Protein AF-A0A544UTN3-F1 (afdb_monomer_lite)

Sequence (148 aa):
MKEYKVKEVADLLGKHEETIKRWIRSGKFPNAYRNSDKEGWRVFESDLLKLNKVIPVSEVEKIGTIKPEVDETELVKLAYQAVTLTFPIDEMLSILSVVGIKRTLEILLIMQQAPSKVKNPGGFIKKAIRENLSPIPTPIEDIGQTRV

InterPro domains:
  IPR009061 Putative DNA-binding domain superfamily [SSF46955] (3-46)
  IPR041657 Helix-turn-helix domain, group 17 [PF12728] (4-50)

Radius of gyration: 27.08 Å; chains: 1; bounding box: 50×56×74 Å

Organism: Lysinibacillus sphaericus (NCBI:txid1421)

pLDDT: mean 77.25, std 16.57, range [34.97, 94.06]

Structure (mmCIF, N/CA/C/O backbone):
data_AF-A0A544UTN3-F1
#
_entry.id   AF-A0A544UTN3-F1
#
loop_
_atom_site.group_PDB
_atom_site.id
_atom_site.type_symbol
_atom_site.label_atom_id
_atom_site.label_alt_id
_atom_site.label_comp_id
_atom_site.label_asym_id
_atom_site.label_entity_id
_atom_site.label_seq_id
_atom_site.pdbx_PDB_ins_code
_atom_site.Cartn_x
_atom_site.Cartn_y
_atom_site.Cartn_z
_atom_site.occupancy
_atom_site.B_iso_or_equiv
_atom_site.auth_seq_id
_atom_site.auth_comp_id
_atom_site.auth_asym_id
_atom_site.auth_atom_id
_atom_site.pdbx_PDB_model_num
ATOM 1 N N . MET A 1 1 ? -10.150 -4.162 36.937 1.00 65.56 1 MET A N 1
ATOM 2 C CA . MET A 1 1 ? -10.694 -3.622 35.671 1.00 65.56 1 MET A CA 1
ATOM 3 C C . MET A 1 1 ? -10.963 -2.149 35.887 1.00 65.56 1 MET A C 1
ATOM 5 O O . MET A 1 1 ? -11.546 -1.828 36.914 1.00 65.56 1 MET A O 1
ATOM 9 N N . LYS A 1 2 ? -10.490 -1.272 34.997 1.00 80.62 2 LYS A N 1
ATOM 10 C CA . LYS A 1 2 ? -10.804 0.160 35.062 1.00 80.62 2 LYS A CA 1
ATOM 11 C C . LYS A 1 2 ? -12.058 0.446 34.238 1.00 80.62 2 LYS A C 1
ATOM 13 O O . LYS A 1 2 ? -12.220 -0.077 33.133 1.00 80.62 2 LYS A O 1
ATOM 18 N N . GLU A 1 3 ? -12.939 1.250 34.809 1.00 87.00 3 GLU A N 1
ATOM 19 C CA . GLU A 1 3 ? -14.172 1.739 34.201 1.00 87.00 3 GLU A CA 1
ATOM 20 C C . GLU A 1 3 ? -14.072 3.257 34.041 1.00 87.00 3 GLU A C 1
ATOM 22 O O . GLU A 1 3 ? -13.523 3.940 34.904 1.00 87.00 3 GLU A O 1
ATOM 27 N N . TYR A 1 4 ? -14.600 3.771 32.936 1.00 85.12 4 TYR A N 1
ATOM 28 C CA . TYR A 1 4 ? -14.554 5.184 32.581 1.00 85.12 4 TYR A CA 1
ATOM 29 C C . TYR A 1 4 ? -15.961 5.728 32.388 1.00 85.12 4 TYR A C 1
ATOM 31 O O . TYR A 1 4 ? -16.858 5.037 31.886 1.00 85.12 4 TYR A O 1
ATOM 39 N N . LYS A 1 5 ? -16.156 6.996 32.753 1.00 89.25 5 LYS A N 1
ATOM 40 C CA . LYS A 1 5 ? -17.389 7.718 32.420 1.00 89.25 5 LYS A CA 1
ATOM 41 C C . LYS A 1 5 ? -17.375 8.152 30.959 1.00 89.25 5 LYS A C 1
ATOM 43 O O . LYS A 1 5 ? -16.319 8.367 30.377 1.00 89.25 5 LYS A O 1
ATOM 48 N N . VAL A 1 6 ? -18.558 8.385 30.388 1.00 84.81 6 VAL A N 1
ATOM 49 C CA . VAL A 1 6 ? -18.716 8.908 29.012 1.00 84.81 6 VAL A CA 1
ATOM 50 C C . VAL A 1 6 ? -17.836 10.127 28.737 1.00 84.81 6 VAL A C 1
ATOM 52 O O . VAL A 1 6 ? -17.256 10.207 27.661 1.00 84.81 6 VAL A O 1
ATOM 55 N N . LYS A 1 7 ? -17.729 11.044 29.706 1.00 85.69 7 LYS A N 1
ATOM 56 C CA . LYS A 1 7 ? -16.904 12.246 29.589 1.00 85.69 7 LYS A CA 1
ATOM 57 C C . LYS A 1 7 ? -15.423 11.900 29.421 1.00 85.69 7 LYS A C 1
ATOM 59 O O . LYS A 1 7 ? -14.813 12.299 28.446 1.00 85.69 7 LYS A O 1
ATOM 64 N N . GLU A 1 8 ? -14.893 11.046 30.290 1.00 85.00 8 GLU A N 1
ATOM 65 C CA . GLU A 1 8 ? -13.498 10.599 30.205 1.00 85.00 8 GLU A CA 1
ATOM 66 C C . GLU A 1 8 ? -13.228 9.820 28.916 1.00 85.00 8 GLU A C 1
ATOM 68 O O . GLU A 1 8 ? -12.185 9.981 28.298 1.00 85.00 8 GLU A O 1
ATOM 73 N N . VAL A 1 9 ? -14.188 9.011 28.463 1.00 83.38 9 VAL A N 1
ATOM 74 C CA . VAL A 1 9 ? -14.097 8.305 27.177 1.00 83.38 9 VAL A CA 1
ATOM 75 C C . VAL A 1 9 ? -14.079 9.282 25.999 1.00 83.38 9 VAL A C 1
ATOM 77 O O . VAL A 1 9 ? -13.348 9.069 25.034 1.00 83.38 9 VAL A O 1
ATOM 80 N N . ALA A 1 10 ? -14.886 10.338 26.066 1.00 84.69 10 ALA A N 1
ATOM 81 C CA . ALA A 1 10 ? -14.934 11.397 25.068 1.00 84.69 10 ALA A CA 1
ATOM 82 C C . ALA A 1 10 ? -13.595 12.148 24.990 1.00 84.69 10 ALA A C 1
ATOM 84 O O . ALA A 1 10 ? -13.055 12.295 23.893 1.00 84.69 10 ALA A O 1
ATOM 85 N N . ASP A 1 11 ? -13.031 12.521 26.143 1.00 82.88 11 ASP A N 1
ATOM 86 C CA . ASP A 1 11 ? -11.709 13.144 26.253 1.00 82.88 11 ASP A CA 1
ATOM 87 C C . ASP A 1 11 ? -10.595 12.216 25.727 1.00 82.88 11 ASP A C 1
ATOM 89 O O . ASP A 1 11 ? -9.765 12.640 24.924 1.00 82.88 11 ASP A O 1
ATOM 93 N N . LEU A 1 12 ? -10.611 10.928 26.094 1.00 79.69 12 LEU A N 1
ATOM 94 C CA . LEU A 1 12 ? -9.620 9.937 25.649 1.00 79.69 12 LEU A CA 1
ATOM 95 C C . LEU A 1 12 ? -9.649 9.686 24.134 1.00 79.69 12 LEU A C 1
ATOM 97 O O . LEU A 1 12 ? -8.606 9.445 23.532 1.00 79.69 12 LEU A O 1
ATOM 101 N N . LEU A 1 13 ? -10.834 9.711 23.519 1.00 78.06 13 LEU A N 1
ATOM 102 C CA . LEU A 1 13 ? -11.013 9.442 22.087 1.00 78.06 13 LEU A CA 1
ATOM 103 C C . LEU A 1 13 ? -11.028 10.714 21.227 1.00 78.06 13 LEU A C 1
ATOM 105 O O . LEU A 1 13 ? -11.129 10.613 20.001 1.00 78.06 13 LEU A O 1
ATOM 109 N N . GLY A 1 14 ? -10.986 11.902 21.839 1.00 77.19 14 GLY A N 1
ATOM 110 C CA . GLY A 1 14 ? -11.142 13.177 21.136 1.00 77.19 14 GLY A CA 1
ATOM 111 C C . GLY A 1 14 ? -12.472 13.280 20.377 1.00 77.19 14 GLY A C 1
ATOM 112 O O . GLY A 1 14 ? -12.520 13.805 19.263 1.00 77.19 14 GLY A O 1
ATOM 113 N N . LYS A 1 15 ? -13.555 12.711 20.922 1.00 84.88 15 LYS A N 1
ATOM 114 C CA . LYS A 1 15 ? -14.902 12.729 20.321 1.00 84.88 15 LYS A CA 1
ATOM 115 C C . LYS A 1 15 ? -15.903 13.353 21.284 1.00 84.88 15 LYS A C 1
ATOM 117 O O . LYS A 1 15 ? -15.712 13.321 22.487 1.00 84.88 15 LYS A O 1
ATOM 122 N N . HIS A 1 16 ? -17.016 13.868 20.764 1.00 85.06 16 HIS A N 1
ATOM 123 C CA . HIS A 1 16 ? -18.086 14.402 21.608 1.00 85.06 16 HIS A CA 1
ATOM 124 C C . HIS A 1 16 ? -18.786 13.312 22.433 1.00 85.06 16 HIS A C 1
ATOM 126 O O . HIS A 1 16 ? -19.008 12.194 21.960 1.00 85.06 16 HIS A O 1
ATOM 132 N N . GLU A 1 17 ? -19.233 13.676 23.637 1.00 84.81 17 GLU A N 1
ATOM 133 C CA . GLU A 1 17 ? -19.980 12.793 24.544 1.00 84.81 17 GLU A CA 1
ATOM 134 C C . GLU A 1 17 ? -21.234 12.191 23.891 1.00 84.81 17 GLU A C 1
ATOM 136 O O . GLU A 1 17 ? -21.597 11.045 24.162 1.00 84.81 17 GLU A O 1
ATOM 141 N N . GLU A 1 18 ? -21.892 12.933 22.996 1.00 82.75 18 GLU A N 1
ATOM 142 C CA . GLU A 1 18 ? -23.062 12.447 22.261 1.00 82.75 18 GLU A CA 1
ATOM 143 C C . GLU A 1 18 ? -22.718 11.299 21.302 1.00 82.75 18 GLU A C 1
ATOM 145 O O . GLU A 1 18 ? -23.463 10.319 21.215 1.00 82.75 18 GLU A O 1
ATOM 150 N N . THR A 1 19 ? -21.549 11.352 20.660 1.00 82.50 19 THR A N 1
ATOM 151 C CA . THR A 1 19 ? -21.040 10.268 19.808 1.00 82.50 19 THR A CA 1
ATOM 152 C C . THR A 1 19 ? -20.823 8.999 20.621 1.00 82.50 19 THR A C 1
ATOM 154 O O . THR A 1 19 ? -21.228 7.914 20.201 1.00 82.50 19 THR A O 1
ATOM 157 N N . ILE A 1 20 ? -20.255 9.135 21.820 1.00 84.69 20 ILE A N 1
ATOM 158 C CA . ILE A 1 20 ? -20.042 8.005 22.727 1.00 84.69 20 ILE A CA 1
ATOM 159 C C . ILE A 1 20 ? -21.389 7.426 23.181 1.00 84.69 20 ILE A C 1
ATOM 161 O O . ILE A 1 20 ? -21.605 6.220 23.065 1.00 84.69 20 ILE A O 1
ATOM 165 N N . LYS A 1 21 ? -22.354 8.267 23.584 1.00 86.06 21 LYS A N 1
ATOM 166 C CA . LYS A 1 21 ? -23.723 7.823 23.920 1.00 86.06 21 LYS A CA 1
ATOM 167 C C . LYS A 1 21 ? -24.404 7.109 22.746 1.00 86.06 21 LYS A C 1
ATOM 169 O O . LYS A 1 21 ? -25.084 6.104 22.953 1.00 86.06 21 LYS A O 1
ATOM 174 N N . ARG A 1 22 ? -24.216 7.588 21.511 1.00 85.06 22 ARG A N 1
ATOM 175 C CA . ARG A 1 22 ? -24.743 6.949 20.294 1.00 85.06 22 ARG A CA 1
ATOM 176 C C . ARG A 1 22 ? -24.134 5.567 20.071 1.00 85.06 22 ARG A C 1
ATOM 178 O O . ARG A 1 22 ? -24.863 4.635 19.752 1.00 85.06 22 ARG A O 1
ATOM 185 N N . TRP A 1 23 ? -22.828 5.414 20.252 1.00 87.12 23 TRP A N 1
ATOM 186 C CA . TRP A 1 23 ? -22.154 4.120 20.113 1.00 87.12 23 TRP A CA 1
ATOM 187 C C . TRP A 1 23 ? -22.593 3.107 21.159 1.00 87.12 23 TRP A C 1
ATOM 189 O O . TRP A 1 23 ? -22.780 1.939 20.824 1.00 87.12 23 TRP A O 1
ATOM 199 N N . ILE A 1 24 ? -22.824 3.565 22.388 1.00 85.25 24 ILE A N 1
ATOM 200 C CA . ILE A 1 24 ? -23.395 2.733 23.445 1.00 85.25 24 ILE A CA 1
ATOM 201 C C . ILE A 1 24 ? -24.792 2.242 23.033 1.00 85.25 24 ILE A C 1
ATOM 203 O O . ILE A 1 24 ? -25.041 1.042 23.050 1.00 85.25 24 ILE A O 1
ATOM 207 N N . ARG A 1 25 ? -25.676 3.135 22.558 1.00 81.69 25 ARG A N 1
ATOM 208 C CA . ARG A 1 25 ? -27.008 2.750 22.041 1.00 81.69 25 ARG A CA 1
ATOM 209 C C . ARG A 1 25 ? -26.941 1.803 20.840 1.00 81.69 25 ARG A C 1
ATOM 211 O O . ARG A 1 25 ? -27.816 0.967 20.676 1.00 81.69 25 ARG A O 1
ATOM 218 N N . SER A 1 26 ? -25.911 1.942 20.010 1.00 80.38 26 SER A N 1
ATOM 219 C CA . SER A 1 26 ? -25.663 1.092 18.842 1.00 80.38 26 SER A CA 1
ATOM 220 C C . SER A 1 26 ? -25.053 -0.274 19.196 1.00 80.38 26 SER A C 1
ATOM 222 O O . SER A 1 26 ? -24.801 -1.059 18.285 1.00 80.38 26 SER A O 1
ATOM 224 N N . GLY A 1 27 ? -24.759 -0.549 20.473 1.00 80.88 27 GLY A N 1
ATOM 225 C CA . GLY A 1 27 ? -24.169 -1.816 20.916 1.00 80.88 27 GLY A CA 1
ATOM 226 C C . GLY A 1 27 ? -22.676 -1.970 20.608 1.00 80.88 27 GLY A C 1
ATOM 227 O O . GLY A 1 27 ? -22.143 -3.071 20.689 1.00 80.88 27 GLY A O 1
ATOM 228 N N . LYS A 1 28 ? -21.971 -0.879 20.273 1.00 80.19 28 LYS A N 1
ATOM 229 C CA . LYS A 1 28 ? -20.525 -0.911 19.973 1.00 80.19 28 LYS A CA 1
ATOM 230 C C . LYS A 1 28 ? -19.671 -1.231 21.208 1.00 80.19 28 LYS A C 1
ATOM 232 O O . LYS A 1 28 ? -18.523 -1.643 21.079 1.00 80.19 28 LYS A O 1
ATOM 237 N N . PHE A 1 29 ? -20.245 -1.032 22.390 1.00 82.88 29 PHE A N 1
ATOM 238 C CA . PHE A 1 29 ? -19.624 -1.274 23.681 1.00 82.88 29 PHE A CA 1
ATOM 239 C C . PHE A 1 29 ? -20.375 -2.388 24.419 1.00 82.88 29 PHE A C 1
ATOM 241 O O . PHE A 1 29 ? -21.314 -2.091 25.158 1.00 82.88 29 PHE A O 1
ATOM 248 N N . PRO A 1 30 ? -20.011 -3.663 24.200 1.00 77.44 30 PRO A N 1
ATOM 249 C CA . PRO A 1 30 ? -20.749 -4.803 24.740 1.00 77.44 30 PRO A CA 1
ATOM 250 C C . PRO A 1 30 ? -20.751 -4.869 26.270 1.00 77.44 30 PRO A C 1
ATOM 252 O O . PRO A 1 30 ? -21.686 -5.426 26.833 1.00 77.44 30 PRO A O 1
ATOM 255 N N . ASN A 1 31 ? -19.752 -4.293 26.948 1.00 82.00 31 ASN A N 1
ATOM 256 C CA . ASN A 1 31 ? -19.708 -4.279 28.411 1.00 82.00 31 ASN A CA 1
ATOM 257 C C . ASN A 1 31 ? -20.171 -2.940 29.004 1.00 82.00 31 ASN A C 1
ATOM 259 O O . ASN A 1 31 ? -20.110 -2.759 30.217 1.00 82.00 31 ASN A O 1
ATOM 263 N N . ALA A 1 32 ? -20.617 -1.978 28.189 1.00 83.88 32 ALA A N 1
ATOM 264 C CA . ALA A 1 32 ? -21.105 -0.713 28.725 1.00 83.88 32 ALA A CA 1
ATOM 265 C C . ALA A 1 32 ? -22.457 -0.897 29.423 1.00 83.88 32 ALA A C 1
ATOM 267 O O . ALA A 1 32 ? -23.378 -1.507 28.881 1.00 83.88 32 ALA A O 1
ATOM 268 N N . TYR A 1 33 ? -22.597 -0.300 30.605 1.00 83.75 33 TYR A N 1
ATOM 269 C CA . TYR A 1 33 ? -23.836 -0.338 31.377 1.00 83.75 33 TYR A CA 1
ATOM 270 C C . TYR A 1 33 ? -24.187 1.040 31.937 1.00 83.75 33 TYR A C 1
ATOM 272 O O . TYR A 1 33 ? -23.342 1.929 32.079 1.00 83.75 33 TYR A O 1
ATOM 280 N N . ARG A 1 34 ? -25.474 1.240 32.227 1.00 83.44 34 ARG A N 1
ATOM 281 C CA . ARG A 1 34 ? -25.984 2.470 32.837 1.00 83.44 34 ARG A CA 1
ATOM 282 C C . ARG A 1 34 ? -26.047 2.273 34.347 1.00 83.44 34 ARG A C 1
ATOM 284 O O . ARG A 1 34 ? -26.803 1.423 34.801 1.00 83.44 34 ARG A O 1
ATOM 291 N N . ASN A 1 35 ? -25.275 3.051 35.108 1.00 78.44 35 ASN A N 1
ATOM 292 C CA . ASN A 1 35 ? -25.215 2.886 36.565 1.00 78.44 35 ASN A CA 1
ATOM 293 C C . ASN A 1 35 ? -26.430 3.522 37.261 1.00 78.44 35 ASN A C 1
ATOM 295 O O . ASN A 1 35 ? -27.069 2.905 38.103 1.00 78.44 35 ASN A O 1
ATOM 299 N N . SER A 1 36 ? -26.772 4.764 36.901 1.00 73.88 36 SER A N 1
ATOM 300 C CA . SER A 1 36 ? -27.921 5.495 37.454 1.00 73.88 36 SER A CA 1
ATOM 301 C C . SER A 1 36 ? -28.243 6.726 36.598 1.00 73.88 36 SER A C 1
ATOM 303 O O . SER A 1 36 ? -27.433 7.129 35.760 1.00 73.88 36 SER A O 1
ATOM 305 N N . ASP A 1 37 ? -29.402 7.355 36.805 1.00 64.44 37 ASP A N 1
ATOM 306 C CA . ASP A 1 37 ? -29.783 8.593 36.108 1.00 64.44 37 ASP A CA 1
ATOM 307 C C . ASP A 1 37 ? -28.808 9.748 36.407 1.00 64.44 37 ASP A C 1
ATOM 309 O O . ASP A 1 37 ? -28.435 10.494 35.505 1.00 64.44 37 ASP A O 1
ATOM 313 N N . LYS A 1 38 ? -28.283 9.801 37.641 1.00 68.38 38 LYS A N 1
ATOM 314 C CA . LYS A 1 38 ? -27.292 10.802 38.075 1.00 68.38 38 LYS A CA 1
ATOM 315 C C . LYS A 1 38 ? -25.852 10.496 37.658 1.00 68.38 38 LYS A C 1
ATOM 317 O O . LYS A 1 38 ? -25.063 11.417 37.483 1.00 68.38 38 LYS A O 1
ATOM 322 N N . GLU A 1 39 ? -25.486 9.221 37.536 1.00 69.44 39 GLU A N 1
ATOM 323 C CA . GLU A 1 39 ? -24.097 8.816 37.264 1.00 69.44 39 GLU A CA 1
ATOM 324 C C . GLU A 1 39 ? -23.817 8.509 35.790 1.00 69.44 39 GLU A C 1
ATOM 326 O O . GLU A 1 39 ? -22.660 8.516 35.369 1.00 69.44 39 GLU A O 1
ATOM 331 N N . GLY A 1 40 ? -24.862 8.287 34.991 1.00 81.56 40 GLY A N 1
ATOM 332 C CA . GLY A 1 40 ? -24.746 8.077 33.555 1.00 81.56 40 GLY A CA 1
ATOM 333 C C . GLY A 1 40 ? -24.221 6.692 33.171 1.00 81.56 40 GLY A C 1
ATOM 334 O O . GLY A 1 40 ? -24.397 5.702 33.886 1.00 81.56 40 GLY A O 1
ATOM 335 N N . TRP A 1 41 ? -23.638 6.618 31.975 1.00 84.44 41 TRP A N 1
ATOM 336 C CA . TRP A 1 41 ? -23.092 5.384 31.412 1.00 84.44 41 TRP A CA 1
ATOM 337 C C . TRP A 1 41 ? -21.634 5.175 31.811 1.00 84.44 41 TRP A C 1
ATOM 339 O O . TRP A 1 41 ? -20.851 6.130 31.849 1.00 84.44 41 TRP A O 1
ATOM 349 N N . ARG A 1 42 ? -21.277 3.911 32.034 1.00 87.38 42 ARG A N 1
ATOM 350 C CA . ARG A 1 42 ? -19.915 3.465 32.317 1.00 87.38 42 ARG A CA 1
ATOM 351 C C . ARG A 1 42 ? -19.443 2.502 31.237 1.00 87.38 42 ARG A C 1
ATOM 353 O O . ARG A 1 42 ? -20.206 1.651 30.783 1.00 87.38 42 ARG A O 1
ATOM 360 N N . VAL A 1 43 ? -18.199 2.680 30.803 1.00 86.12 43 VAL A N 1
ATOM 361 C CA . VAL A 1 43 ? -17.565 1.906 29.728 1.00 86.12 43 VAL A CA 1
ATOM 362 C C . VAL A 1 43 ? -16.267 1.308 30.257 1.00 86.12 43 VAL A C 1
ATOM 364 O O . VAL A 1 43 ? -15.496 1.990 30.930 1.00 86.12 43 VAL A O 1
ATOM 367 N N . PHE A 1 44 ? -16.010 0.038 29.958 1.00 85.75 44 PHE A N 1
ATOM 368 C CA . PHE A 1 44 ? -14.788 -0.637 30.393 1.00 85.75 44 PHE A CA 1
ATOM 369 C C . PHE A 1 44 ? -13.592 -0.310 29.497 1.00 85.75 44 PHE A C 1
ATOM 371 O O . PHE A 1 44 ? -13.727 -0.178 28.282 1.00 85.75 44 PHE A O 1
ATOM 378 N N . GLU A 1 45 ? -12.394 -0.276 30.082 1.00 81.94 45 GLU A N 1
ATOM 379 C CA . GLU A 1 45 ? -11.132 -0.082 29.349 1.00 81.94 45 GLU A CA 1
ATOM 380 C C . GLU A 1 45 ? -10.951 -1.087 28.197 1.00 81.94 45 GLU A C 1
ATOM 382 O O . GLU A 1 45 ? -10.519 -0.721 27.106 1.00 81.94 45 GLU A O 1
ATOM 387 N N . SER A 1 46 ? -11.355 -2.346 28.395 1.00 76.94 46 SER A N 1
ATOM 388 C CA . SER A 1 46 ? -11.272 -3.409 27.381 1.00 76.94 46 SER A CA 1
ATOM 389 C C . SER A 1 46 ? -12.025 -3.075 26.092 1.00 76.94 46 SER A C 1
ATOM 391 O O . SER A 1 46 ? -11.636 -3.496 25.004 1.00 76.94 46 SER A O 1
ATOM 393 N N . ASP A 1 47 ? -13.101 -2.307 26.216 1.00 76.81 47 ASP A N 1
ATOM 394 C CA . ASP A 1 47 ? -13.922 -1.853 25.104 1.00 76.81 47 ASP A CA 1
ATOM 395 C C . ASP A 1 47 ? -13.336 -0.603 24.423 1.00 76.81 47 ASP A C 1
ATOM 397 O O . ASP A 1 47 ? -13.498 -0.418 23.216 1.00 76.81 47 ASP A O 1
ATOM 401 N N . LEU A 1 48 ? -12.574 0.209 25.162 1.00 75.62 48 LEU A N 1
ATOM 402 C CA . LEU A 1 48 ? -11.821 1.347 24.623 1.00 75.62 48 LEU A CA 1
ATOM 403 C C . LEU A 1 48 ? -10.588 0.897 23.834 1.00 75.62 48 LEU A C 1
ATOM 405 O 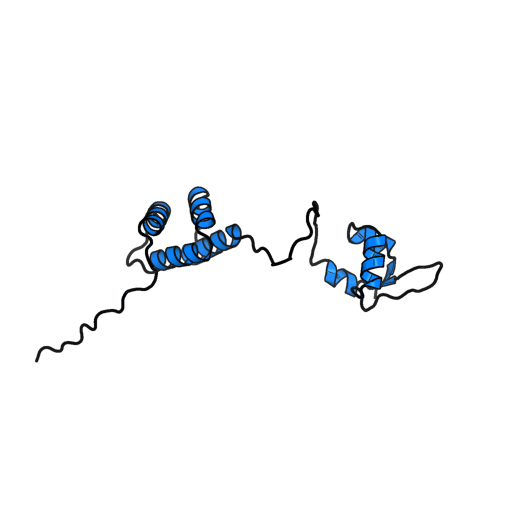O . LEU A 1 48 ? -10.311 1.425 22.759 1.00 75.62 48 LEU A O 1
ATOM 409 N N . LEU A 1 49 ? -9.878 -0.126 24.313 1.00 68.12 49 LEU A N 1
ATOM 410 C CA . LEU A 1 49 ? -8.700 -0.681 23.638 1.00 68.12 49 LEU A CA 1
ATOM 411 C C . LEU A 1 49 ? -9.031 -1.256 22.252 1.00 68.12 49 LEU A C 1
ATOM 413 O O . LEU A 1 49 ? -8.201 -1.194 21.345 1.00 68.12 49 LEU A O 1
ATOM 417 N N . LYS A 1 50 ? -10.259 -1.755 22.053 1.00 65.12 50 LYS A N 1
ATOM 418 C CA . LYS A 1 50 ? -10.745 -2.185 20.730 1.00 65.12 50 LYS A CA 1
ATOM 419 C C . LYS A 1 50 ? -10.897 -1.020 19.749 1.00 65.12 50 LYS A C 1
ATOM 421 O O . LYS A 1 50 ? -10.759 -1.226 18.548 1.00 65.12 50 LYS A O 1
ATOM 426 N N . LEU A 1 51 ? -11.173 0.186 20.244 1.00 62.66 51 LEU A N 1
ATOM 427 C CA . LEU A 1 51 ? -11.307 1.393 19.425 1.00 62.66 51 LEU A CA 1
ATOM 428 C C . LEU A 1 51 ? -9.962 2.071 19.159 1.00 62.66 51 LEU A C 1
ATOM 430 O O . LEU A 1 51 ? -9.766 2.605 18.073 1.00 62.66 51 LEU A O 1
ATOM 434 N N . ASN A 1 52 ? -9.024 2.006 20.108 1.00 54.19 52 ASN A N 1
ATOM 435 C CA . ASN A 1 52 ? -7.740 2.710 20.037 1.00 54.19 52 ASN A CA 1
ATOM 436 C C . ASN A 1 52 ? -6.745 2.145 19.002 1.00 54.19 52 ASN A C 1
ATOM 438 O O . ASN A 1 52 ? -5.667 2.697 18.822 1.00 54.19 52 ASN A O 1
ATOM 442 N N . LYS A 1 53 ? -7.095 1.067 18.284 1.00 53.06 53 LYS A N 1
ATOM 443 C CA . LYS A 1 53 ? -6.392 0.674 17.046 1.00 53.06 53 LYS A CA 1
ATOM 444 C C . LYS A 1 53 ? -6.705 1.599 15.859 1.00 53.06 53 LYS A C 1
ATOM 446 O O . LYS A 1 53 ? -6.156 1.399 14.782 1.00 53.06 53 LYS A O 1
ATOM 451 N N . VAL A 1 54 ? -7.569 2.597 16.050 1.00 46.44 54 VAL A N 1
ATOM 452 C CA . VAL A 1 54 ? -7.954 3.588 15.044 1.00 46.44 54 VAL A CA 1
ATOM 453 C C . VAL A 1 54 ? -7.805 4.988 15.655 1.00 46.44 54 VAL A C 1
ATOM 455 O O . VAL A 1 54 ? -8.725 5.497 16.288 1.00 46.44 54 VAL A O 1
ATOM 458 N N . ILE A 1 55 ? -6.641 5.618 15.495 1.00 47.19 55 ILE A N 1
ATOM 459 C CA . ILE A 1 55 ? -6.393 7.025 15.864 1.00 47.19 55 ILE A CA 1
ATOM 460 C C . ILE A 1 55 ? -5.518 7.652 14.764 1.00 47.19 55 ILE A C 1
ATOM 462 O O . ILE A 1 55 ? -4.688 6.918 14.228 1.00 47.19 55 ILE A O 1
ATOM 466 N N . PRO A 1 56 ? -5.550 8.972 14.485 1.00 45.91 56 PRO A N 1
ATOM 467 C CA . PRO A 1 56 ? -6.575 9.999 14.697 1.00 45.91 56 PRO A CA 1
ATOM 468 C C . PRO A 1 56 ? -7.084 10.566 13.355 1.00 45.91 56 PRO A C 1
ATOM 470 O O . PRO A 1 56 ? -6.306 10.909 12.473 1.00 45.91 56 PRO A O 1
ATOM 473 N N . VAL A 1 57 ? -8.398 10.752 13.225 1.00 40.25 57 VAL A N 1
ATOM 474 C CA . VAL A 1 57 ? -8.993 11.499 12.104 1.00 40.25 57 VAL A CA 1
ATOM 475 C C . VAL A 1 57 ? -9.189 12.950 12.533 1.00 40.25 57 VAL A C 1
ATOM 477 O O . VAL A 1 57 ? -10.215 13.291 13.132 1.00 40.25 57 VAL A O 1
ATOM 4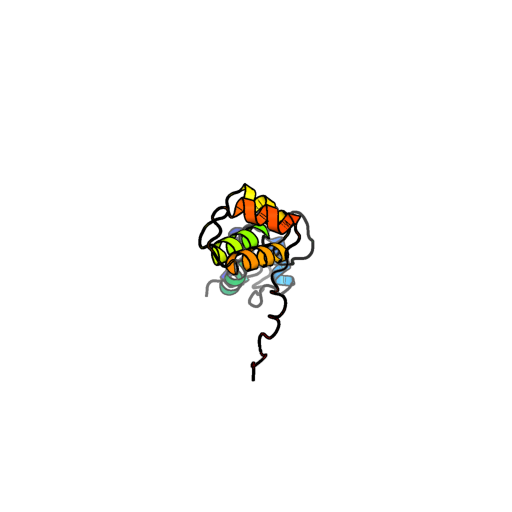80 N N . SER A 1 58 ? -8.194 13.782 12.243 1.00 44.59 58 SER A N 1
ATOM 481 C CA . SER A 1 58 ? -8.447 15.158 11.814 1.00 44.59 58 SER A CA 1
ATOM 482 C C . SER A 1 58 ? -9.025 15.052 10.401 1.00 44.59 58 SER A C 1
ATOM 484 O O . SER A 1 58 ? -8.475 14.309 9.601 1.00 44.59 58 SER A O 1
ATOM 486 N N . GLU A 1 59 ? -10.125 15.746 10.115 1.00 44.12 59 GLU A N 1
ATOM 487 C CA . GLU A 1 59 ? -10.796 15.771 8.798 1.00 44.12 59 GLU A CA 1
ATOM 488 C C . GLU A 1 59 ? -11.697 14.556 8.503 1.00 44.12 59 GLU A C 1
ATOM 490 O O . GLU A 1 59 ? -11.528 13.793 7.557 1.00 44.12 59 GLU A O 1
ATOM 495 N N . VAL A 1 60 ? -12.749 14.409 9.321 1.00 44.25 60 VAL A N 1
ATOM 496 C CA . VAL A 1 60 ? -13.954 13.663 8.927 1.00 44.25 60 VAL A CA 1
ATOM 497 C C . VAL A 1 60 ? -14.756 14.551 7.977 1.00 44.25 60 VAL A C 1
ATOM 499 O O . VAL A 1 60 ? -15.736 15.174 8.378 1.00 44.25 60 VAL A O 1
ATOM 502 N N . GLU A 1 61 ? -14.360 14.600 6.712 1.00 44.72 61 GLU A N 1
ATOM 503 C CA . GLU A 1 61 ? -15.278 14.987 5.650 1.00 44.72 61 GLU A CA 1
ATOM 504 C C . GLU A 1 61 ? 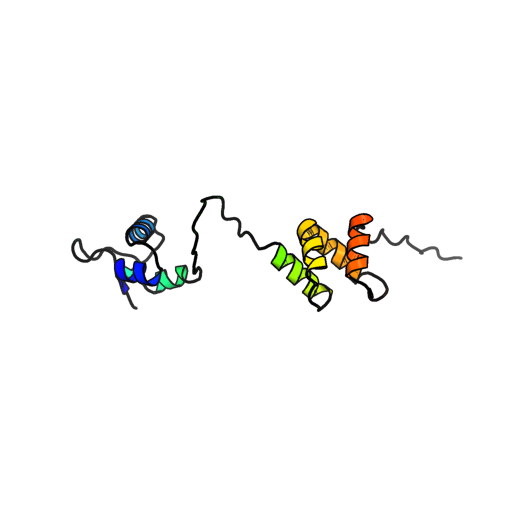-15.546 13.787 4.741 1.00 44.72 61 GLU A C 1
ATOM 506 O O . GLU A 1 61 ? -14.647 13.235 4.122 1.00 44.72 61 GLU A O 1
ATOM 511 N N . LYS A 1 62 ? -16.842 13.466 4.636 1.00 41.62 62 LYS A N 1
ATOM 512 C CA . LYS A 1 62 ? -17.504 12.622 3.624 1.00 41.62 62 LYS A CA 1
ATOM 513 C C . LYS A 1 62 ? -17.608 11.129 3.954 1.00 41.62 62 LYS A C 1
ATOM 515 O O . LYS A 1 62 ? -16.744 10.295 3.726 1.00 41.62 62 LYS A O 1
ATOM 520 N N . ILE A 1 63 ? -18.802 10.815 4.449 1.00 47.78 63 ILE A N 1
ATOM 521 C CA . ILE A 1 63 ? -19.418 9.493 4.498 1.00 47.78 63 ILE A CA 1
ATOM 522 C C . ILE A 1 63 ? -19.499 8.941 3.066 1.00 47.78 63 ILE A C 1
ATOM 524 O O . ILE A 1 63 ? -20.261 9.452 2.249 1.00 47.78 63 ILE A O 1
ATOM 528 N N . GLY A 1 64 ? -18.750 7.878 2.786 1.00 34.97 64 GLY A N 1
ATOM 529 C CA . GLY A 1 64 ? -18.865 7.084 1.567 1.00 34.97 64 GLY A CA 1
ATOM 530 C C . GLY A 1 64 ? -18.026 5.819 1.697 1.00 34.97 64 GLY A C 1
ATOM 531 O O . GLY A 1 64 ? -16.812 5.898 1.720 1.00 34.97 64 GLY A O 1
ATOM 532 N N . THR A 1 65 ? -18.687 4.669 1.843 1.00 39.44 65 THR A N 1
ATOM 533 C CA . THR A 1 65 ? -18.158 3.320 1.567 1.00 39.44 65 THR A CA 1
ATOM 534 C C . THR A 1 65 ? -16.700 3.067 1.982 1.00 39.44 65 THR A C 1
ATOM 536 O O . THR A 1 65 ? -15.794 3.157 1.161 1.00 39.44 65 THR A O 1
ATOM 539 N N . ILE A 1 66 ? -16.469 2.646 3.231 1.00 44.69 66 ILE A N 1
ATOM 540 C CA . ILE A 1 66 ? -15.151 2.158 3.670 1.00 44.69 66 ILE A CA 1
ATOM 541 C C . ILE A 1 66 ? -14.892 0.798 2.998 1.00 44.69 66 ILE A C 1
ATOM 543 O O . ILE A 1 66 ? -15.134 -0.263 3.571 1.00 44.69 66 ILE A O 1
ATOM 547 N N . LYS A 1 67 ? -14.404 0.825 1.757 1.00 50.00 67 LYS A N 1
ATOM 548 C CA . LYS A 1 67 ? -13.339 -0.098 1.368 1.00 50.00 67 LYS A CA 1
ATOM 549 C C . LYS A 1 67 ? -12.110 0.347 2.171 1.00 50.00 67 LYS A C 1
ATOM 551 O O . LYS A 1 67 ? -11.950 1.552 2.356 1.00 50.00 67 LYS A O 1
ATOM 556 N N . PRO A 1 68 ? -11.262 -0.553 2.691 1.00 46.72 68 PRO A N 1
ATOM 557 C CA . PRO A 1 68 ? -9.919 -0.137 3.057 1.00 46.72 68 PRO A CA 1
ATOM 558 C C . PRO A 1 68 ? -9.294 0.388 1.763 1.00 46.72 68 PRO A C 1
ATOM 560 O O . PRO A 1 68 ? -8.947 -0.395 0.880 1.00 46.72 68 PRO A O 1
ATOM 563 N N . GLU A 1 69 ? -9.292 1.707 1.587 1.00 57.91 69 GLU A N 1
ATOM 564 C CA . GLU A 1 69 ? -8.594 2.377 0.500 1.00 57.91 69 GLU A CA 1
ATOM 565 C C . GLU A 1 69 ? -7.120 2.240 0.848 1.00 57.91 69 GLU A C 1
ATOM 567 O O . GLU A 1 69 ? -6.526 3.058 1.543 1.00 57.91 69 GLU A O 1
ATOM 572 N N . VAL A 1 70 ? -6.583 1.065 0.525 1.00 67.56 70 VAL A N 1
ATOM 573 C CA . VAL A 1 70 ? -5.158 0.821 0.610 1.00 67.56 70 VAL A CA 1
ATOM 574 C C . VAL A 1 70 ? -4.534 1.823 -0.341 1.00 67.56 70 VAL A C 1
ATOM 576 O O . VAL A 1 70 ? -4.889 1.834 -1.519 1.00 67.56 70 VAL A O 1
ATOM 579 N N . ASP A 1 71 ? -3.655 2.670 0.185 1.00 83.81 71 ASP A N 1
ATOM 580 C CA . ASP A 1 71 ? -2.943 3.658 -0.609 1.00 83.81 71 ASP A CA 1
ATOM 581 C C . ASP A 1 71 ? -2.212 2.930 -1.748 1.00 83.81 71 ASP A C 1
ATOM 583 O O . ASP A 1 71 ? -1.254 2.181 -1.532 1.00 83.81 71 ASP A O 1
ATOM 587 N N . GLU A 1 72 ? -2.727 3.065 -2.975 1.00 83.75 72 GLU A N 1
ATOM 588 C CA . GLU A 1 72 ? -2.196 2.328 -4.126 1.00 83.75 72 GLU A CA 1
ATOM 589 C C . GLU A 1 72 ? -0.736 2.707 -4.388 1.00 83.75 72 GLU A C 1
ATOM 591 O O . GLU A 1 72 ? 0.050 1.877 -4.845 1.00 83.75 72 GLU A O 1
ATOM 596 N N . THR A 1 73 ? -0.350 3.932 -4.035 1.00 88.62 73 THR A N 1
ATOM 597 C CA . THR A 1 73 ? 1.027 4.417 -4.142 1.00 88.62 73 THR A CA 1
ATOM 598 C C . THR A 1 73 ? 1.953 3.671 -3.182 1.00 88.62 73 THR A C 1
ATOM 600 O O . THR A 1 73 ? 3.045 3.253 -3.576 1.00 88.62 73 THR A O 1
ATOM 603 N N . GLU A 1 74 ? 1.518 3.422 -1.947 1.00 90.81 74 GLU A N 1
ATOM 604 C CA . GLU A 1 74 ? 2.238 2.599 -0.979 1.00 90.81 74 GLU A CA 1
ATOM 605 C C . GLU A 1 74 ? 2.382 1.157 -1.480 1.00 90.81 74 GLU A C 1
ATOM 607 O O . GLU A 1 74 ? 3.483 0.601 -1.440 1.00 90.81 74 GLU A O 1
ATOM 612 N N . LEU A 1 75 ? 1.324 0.572 -2.052 1.00 92.44 75 LEU A N 1
ATOM 613 C CA . LEU A 1 75 ? 1.397 -0.761 -2.665 1.00 92.44 75 LEU A CA 1
ATOM 614 C C . LEU A 1 75 ? 2.399 -0.817 -3.819 1.00 92.44 75 LEU A C 1
ATOM 616 O O . LEU A 1 75 ? 3.188 -1.759 -3.903 1.00 92.44 75 LEU A O 1
ATOM 620 N N . VAL A 1 76 ? 2.394 0.187 -4.696 1.00 93.38 76 VAL A N 1
ATOM 621 C CA . VAL A 1 76 ? 3.339 0.294 -5.815 1.00 93.38 76 VAL A CA 1
ATOM 622 C C . VAL A 1 76 ? 4.773 0.391 -5.296 1.00 93.38 76 VAL A C 1
ATOM 624 O O . VAL A 1 76 ? 5.665 -0.300 -5.799 1.00 93.38 76 VAL A O 1
ATOM 627 N N . LYS A 1 77 ? 5.002 1.192 -4.251 1.00 94.06 77 LYS A N 1
ATOM 628 C CA . LYS A 1 77 ? 6.313 1.344 -3.613 1.00 94.06 77 LYS A CA 1
ATOM 629 C C . LYS A 1 77 ? 6.806 0.028 -3.011 1.00 94.06 77 LYS A C 1
ATOM 631 O O . LYS A 1 77 ? 7.948 -0.362 -3.261 1.00 94.06 77 LYS A O 1
ATOM 636 N N . LEU A 1 78 ? 5.948 -0.673 -2.268 1.00 94.06 78 LEU A N 1
ATOM 637 C CA . LEU A 1 78 ? 6.261 -1.971 -1.665 1.00 94.06 78 LEU A CA 1
ATOM 638 C C . LEU A 1 78 ? 6.534 -3.039 -2.727 1.00 94.06 78 LEU A C 1
ATOM 640 O O . LEU A 1 78 ? 7.517 -3.769 -2.617 1.00 94.06 78 LEU A O 1
ATOM 644 N N . ALA A 1 79 ? 5.719 -3.100 -3.781 1.00 93.25 79 ALA A N 1
ATOM 645 C CA . ALA A 1 79 ? 5.909 -4.031 -4.887 1.00 93.25 79 ALA A CA 1
ATOM 646 C C . ALA A 1 79 ? 7.250 -3.800 -5.600 1.00 93.25 79 ALA A C 1
ATOM 648 O O . ALA A 1 79 ? 8.008 -4.746 -5.828 1.00 93.25 79 ALA A O 1
ATOM 649 N N . TYR A 1 80 ? 7.581 -2.540 -5.900 1.00 93.56 80 TYR A N 1
ATOM 650 C CA . TYR A 1 80 ? 8.856 -2.187 -6.521 1.00 93.56 80 TYR A CA 1
ATOM 651 C C . TYR A 1 80 ? 10.043 -2.597 -5.640 1.00 93.56 80 TYR A C 1
ATOM 653 O O . TYR A 1 80 ? 11.006 -3.198 -6.127 1.00 93.56 80 TYR A O 1
ATOM 661 N N . GLN A 1 81 ? 9.970 -2.311 -4.338 1.00 93.38 81 GLN A N 1
ATOM 662 C CA . GLN A 1 81 ? 11.016 -2.673 -3.388 1.00 93.38 81 GLN A CA 1
ATOM 663 C C . GLN A 1 81 ? 11.161 -4.188 -3.240 1.00 93.38 81 GLN A C 1
ATOM 665 O O . GLN A 1 81 ? 12.284 -4.683 -3.215 1.00 93.38 81 GLN A O 1
ATOM 670 N N . ALA A 1 82 ? 10.058 -4.936 -3.193 1.00 91.38 82 ALA A N 1
ATOM 671 C CA . ALA A 1 82 ? 10.093 -6.393 -3.105 1.00 91.38 82 ALA A CA 1
ATOM 672 C C . ALA A 1 82 ? 10.790 -7.025 -4.321 1.00 91.38 82 ALA A C 1
ATOM 674 O O . ALA A 1 82 ? 11.529 -7.996 -4.184 1.00 91.38 82 ALA A O 1
ATOM 675 N N . VAL A 1 83 ? 10.586 -6.449 -5.506 1.00 89.12 83 VAL A N 1
ATOM 676 C CA . VAL A 1 83 ? 11.126 -6.976 -6.763 1.00 89.12 83 VAL A CA 1
ATOM 677 C C . VAL A 1 83 ? 12.577 -6.564 -7.004 1.00 89.12 83 VAL A C 1
ATOM 679 O O . VAL A 1 83 ? 13.385 -7.373 -7.463 1.00 89.12 83 VAL A O 1
ATOM 682 N N . THR A 1 84 ? 12.910 -5.305 -6.729 1.00 87.38 84 THR A N 1
ATOM 683 C CA . THR A 1 84 ? 14.221 -4.728 -7.073 1.00 87.38 84 THR A CA 1
ATOM 684 C C . THR A 1 84 ? 15.187 -4.652 -5.902 1.00 87.38 84 THR A C 1
ATOM 686 O O . THR A 1 84 ? 16.365 -4.366 -6.112 1.00 87.38 84 THR A O 1
ATOM 689 N N . LEU A 1 85 ? 14.695 -4.872 -4.679 1.00 89.00 85 LEU A N 1
ATOM 690 C CA . LEU A 1 85 ? 15.411 -4.645 -3.420 1.00 89.00 85 LEU A CA 1
ATOM 691 C C . LEU A 1 85 ? 15.910 -3.196 -3.258 1.00 89.00 85 LEU A C 1
ATOM 693 O O . LEU A 1 85 ? 16.825 -2.926 -2.483 1.00 89.00 85 LEU A O 1
ATOM 697 N N . THR A 1 86 ? 15.308 -2.255 -3.990 1.00 88.56 86 THR A N 1
ATOM 698 C CA . THR A 1 86 ? 15.638 -0.823 -3.989 1.00 88.56 86 THR A CA 1
ATOM 699 C C . THR A 1 86 ? 14.365 0.018 -3.996 1.00 88.56 86 THR A C 1
ATOM 701 O O . THR A 1 86 ? 13.295 -0.478 -4.335 1.00 88.56 86 THR A O 1
ATOM 704 N N . PHE A 1 87 ? 14.457 1.296 -3.631 1.00 88.38 87 PHE A N 1
ATOM 705 C CA . PHE A 1 87 ? 13.306 2.198 -3.687 1.00 88.38 87 PHE A CA 1
ATOM 706 C C . PHE A 1 87 ? 13.134 2.800 -5.087 1.00 88.38 87 PHE A C 1
ATOM 708 O O . PHE A 1 87 ? 14.137 3.129 -5.729 1.00 88.38 87 PHE A O 1
ATOM 715 N N . PRO A 1 88 ? 11.889 2.978 -5.569 1.00 89.56 88 PRO A N 1
ATOM 716 C CA . PRO A 1 88 ? 11.657 3.719 -6.797 1.00 89.56 88 PRO A CA 1
ATOM 717 C C . PRO A 1 88 ? 11.953 5.204 -6.562 1.00 89.56 88 PRO A C 1
ATOM 719 O O . PRO A 1 88 ? 11.651 5.747 -5.499 1.00 89.56 88 PRO A O 1
ATOM 722 N N . ILE A 1 89 ? 12.519 5.868 -7.568 1.00 92.69 89 ILE A N 1
ATOM 723 C CA . ILE A 1 89 ? 12.572 7.334 -7.598 1.00 92.69 89 ILE A CA 1
ATOM 724 C C . ILE A 1 89 ? 11.176 7.907 -7.873 1.00 92.69 89 ILE A C 1
ATOM 726 O O . ILE A 1 89 ? 10.320 7.224 -8.440 1.00 92.69 89 ILE A O 1
ATOM 730 N N . ASP A 1 90 ? 10.976 9.176 -7.533 1.00 89.44 90 ASP A N 1
ATOM 731 C CA . ASP A 1 90 ? 9.681 9.868 -7.610 1.00 89.44 90 ASP A CA 1
ATOM 732 C C . ASP A 1 90 ? 9.035 9.812 -9.007 1.00 89.44 90 ASP A C 1
ATOM 734 O O . ASP A 1 90 ? 7.847 9.525 -9.157 1.00 89.44 90 ASP A O 1
ATOM 738 N N . GLU A 1 91 ? 9.851 9.973 -10.054 1.00 90.19 91 GLU A N 1
ATOM 739 C CA . GLU A 1 91 ? 9.406 9.865 -11.447 1.00 90.19 91 GLU A CA 1
ATOM 740 C C . GLU A 1 91 ? 8.841 8.470 -11.759 1.00 90.19 91 GLU A C 1
ATOM 742 O O . GLU A 1 91 ? 7.798 8.331 -12.396 1.00 90.19 91 GLU A O 1
ATOM 747 N N . MET A 1 92 ? 9.516 7.417 -11.295 1.00 90.31 92 MET A N 1
ATOM 748 C CA . MET A 1 92 ? 9.094 6.037 -11.529 1.00 90.31 92 MET A CA 1
ATOM 749 C C . MET A 1 92 ? 7.841 5.695 -10.733 1.00 90.31 92 MET A C 1
ATOM 751 O O . MET A 1 92 ? 6.949 5.042 -11.269 1.00 90.31 92 MET A O 1
ATOM 755 N N . LEU A 1 93 ? 7.768 6.159 -9.484 1.00 91.69 93 LEU A N 1
ATOM 756 C CA . LEU A 1 93 ? 6.590 6.002 -8.640 1.00 91.69 93 LEU A CA 1
ATOM 757 C C . LEU A 1 93 ? 5.372 6.667 -9.286 1.00 91.69 93 LEU A C 1
ATOM 759 O O . LEU A 1 93 ? 4.345 6.021 -9.441 1.00 91.69 93 LEU A O 1
ATOM 763 N N . SER A 1 94 ? 5.523 7.902 -9.769 1.00 90.50 94 SER A N 1
ATOM 764 C CA . SER A 1 94 ? 4.459 8.636 -10.462 1.00 90.50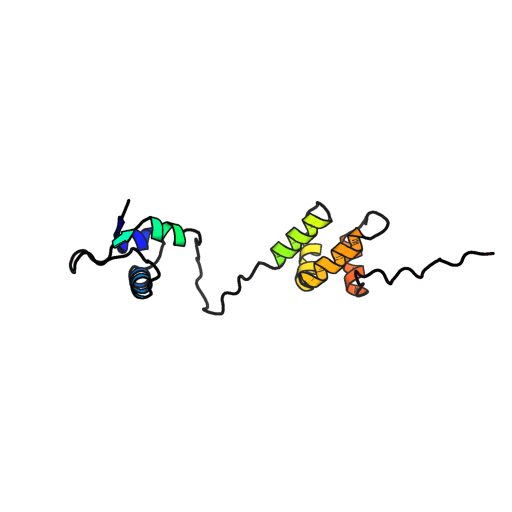 94 SER A CA 1
ATOM 765 C C . SER A 1 94 ? 3.939 7.879 -11.688 1.00 90.50 94 SER A C 1
ATOM 767 O O . SER A 1 94 ? 2.733 7.746 -11.876 1.00 90.50 94 SER A O 1
ATOM 769 N N . ILE A 1 95 ? 4.841 7.329 -12.508 1.00 90.75 95 ILE A N 1
ATOM 770 C CA . ILE A 1 95 ? 4.467 6.557 -13.702 1.00 90.75 95 ILE A CA 1
ATOM 771 C C . ILE A 1 95 ? 3.741 5.258 -13.321 1.00 90.75 95 ILE A C 1
ATOM 773 O O . ILE A 1 95 ? 2.731 4.919 -13.936 1.00 90.75 95 ILE A O 1
ATOM 777 N N . LEU A 1 96 ? 4.254 4.529 -12.326 1.00 91.12 96 LEU A N 1
ATOM 778 C CA . LEU A 1 96 ? 3.702 3.244 -11.889 1.00 91.12 96 LEU A CA 1
ATOM 779 C C . LEU A 1 96 ? 2.352 3.397 -11.169 1.00 91.12 96 LEU A C 1
ATOM 781 O O . LEU A 1 96 ? 1.444 2.600 -11.395 1.00 91.12 96 LEU A O 1
ATOM 785 N N . SER A 1 97 ? 2.180 4.452 -10.372 1.00 89.12 97 SER A N 1
ATOM 786 C CA . SER A 1 97 ? 0.902 4.761 -9.725 1.00 89.12 97 SER A CA 1
ATOM 787 C C . SER A 1 97 ? -0.195 5.059 -10.748 1.00 89.12 97 SER A C 1
ATOM 789 O O . SER A 1 97 ? -1.305 4.559 -10.603 1.00 89.12 97 SER A O 1
ATOM 791 N N . VAL A 1 98 ? 0.109 5.789 -11.830 1.00 90.44 98 VAL A N 1
ATOM 792 C CA . VAL A 1 98 ? -0.879 6.107 -12.882 1.00 90.44 98 VAL A CA 1
ATOM 793 C C . VAL A 1 98 ? -1.365 4.861 -13.630 1.00 90.44 98 VAL A C 1
ATOM 795 O O . VAL A 1 98 ? -2.533 4.788 -14.005 1.00 90.44 98 VAL A O 1
ATOM 798 N N . VAL A 1 99 ? -0.497 3.868 -13.853 1.00 89.50 99 VAL A N 1
ATOM 799 C CA . VAL A 1 99 ? -0.901 2.608 -14.511 1.00 89.50 99 VAL A CA 1
ATOM 800 C C . VAL A 1 99 ? -1.607 1.629 -13.566 1.00 89.50 99 VAL A C 1
ATOM 802 O O . VAL A 1 99 ? -2.227 0.671 -14.034 1.00 89.50 99 VAL A O 1
ATOM 805 N N . GLY A 1 100 ? -1.533 1.860 -12.254 1.00 89.94 100 GLY A N 1
ATOM 806 C CA . GLY A 1 100 ? -2.170 1.051 -11.221 1.00 89.94 100 GLY A CA 1
ATOM 807 C C . GLY A 1 100 ? -1.363 -0.179 -10.788 1.00 89.94 100 GLY A C 1
ATOM 808 O O . GLY A 1 100 ? -0.425 -0.637 -11.457 1.00 89.94 100 GLY A O 1
ATOM 809 N N . ILE A 1 101 ? -1.751 -0.752 -9.643 1.00 92.19 101 ILE A N 1
ATOM 810 C CA . ILE A 1 101 ? -0.982 -1.814 -8.974 1.00 92.19 101 ILE A CA 1
ATOM 811 C C . ILE A 1 101 ? -0.877 -3.103 -9.798 1.00 92.19 101 ILE A C 1
ATOM 813 O O . ILE A 1 101 ? 0.198 -3.696 -9.891 1.00 92.19 101 ILE A O 1
ATOM 817 N N . LYS A 1 102 ? -1.963 -3.524 -10.460 1.00 90.81 102 LYS A N 1
ATOM 818 C CA . LYS A 1 102 ? -1.960 -4.739 -11.289 1.00 90.81 102 LYS A CA 1
ATOM 819 C C . LYS A 1 102 ? -0.923 -4.626 -12.406 1.00 90.81 102 LYS A C 1
ATOM 821 O O . LYS A 1 102 ? -0.079 -5.505 -12.551 1.00 90.8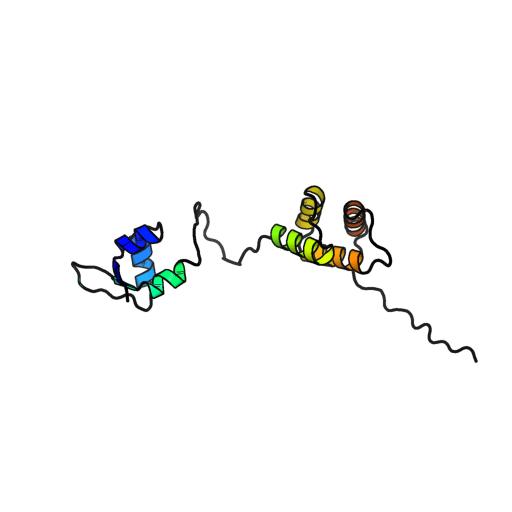1 102 LYS A O 1
ATOM 826 N N . ARG A 1 103 ? -0.967 -3.528 -13.167 1.00 92.25 103 ARG A N 1
ATOM 827 C CA . ARG A 1 103 ? -0.064 -3.315 -14.302 1.00 92.25 103 ARG A CA 1
ATOM 828 C C . ARG A 1 103 ? 1.384 -3.152 -13.847 1.00 92.25 103 ARG A C 1
ATOM 830 O O . ARG A 1 103 ? 2.293 -3.667 -14.491 1.00 92.25 103 ARG A O 1
ATOM 837 N N . THR A 1 104 ? 1.590 -2.493 -12.709 1.00 93.56 104 THR A N 1
ATOM 838 C CA . THR A 1 104 ? 2.900 -2.392 -12.059 1.00 93.56 104 THR A CA 1
ATOM 839 C C . THR A 1 104 ? 3.502 -3.769 -11.793 1.00 93.56 104 THR A C 1
ATOM 841 O O . THR A 1 104 ? 4.637 -4.019 -12.190 1.00 93.56 104 THR A O 1
ATOM 844 N N . LEU A 1 105 ? 2.745 -4.687 -11.184 1.00 93.12 105 LEU A N 1
ATOM 845 C CA . LEU A 1 105 ? 3.221 -6.043 -10.895 1.00 93.12 105 LEU A CA 1
ATOM 846 C C . LEU A 1 105 ? 3.599 -6.812 -12.166 1.00 93.12 105 LEU A C 1
ATOM 848 O O . LEU A 1 105 ? 4.623 -7.489 -12.180 1.00 93.12 105 LEU A O 1
ATOM 852 N N . GLU A 1 106 ? 2.828 -6.670 -13.245 1.00 91.44 106 GLU A N 1
ATOM 853 C CA . GLU A 1 106 ? 3.156 -7.280 -14.540 1.00 91.44 106 GLU A CA 1
ATOM 854 C C . GLU A 1 106 ? 4.493 -6.762 -15.087 1.00 91.44 106 GLU A C 1
ATOM 856 O O . GLU A 1 106 ? 5.358 -7.550 -15.465 1.00 91.44 106 GLU A O 1
ATOM 861 N N . ILE A 1 107 ? 4.698 -5.441 -15.086 1.00 91.75 107 ILE A N 1
ATOM 862 C CA . ILE A 1 107 ? 5.940 -4.814 -15.567 1.00 91.75 107 ILE A CA 1
ATOM 863 C C . ILE A 1 107 ? 7.138 -5.256 -14.724 1.00 91.75 107 ILE A C 1
ATOM 865 O O . ILE A 1 107 ? 8.192 -5.597 -15.266 1.00 91.75 107 ILE A O 1
ATOM 869 N N . LEU A 1 108 ? 6.974 -5.263 -13.401 1.00 91.75 108 LEU A N 1
ATOM 870 C CA . LEU A 1 108 ? 8.003 -5.702 -12.466 1.00 91.75 108 LEU A CA 1
ATOM 871 C C . LEU A 1 108 ? 8.356 -7.182 -12.661 1.00 91.75 108 LEU A C 1
ATOM 873 O O . LEU A 1 108 ? 9.532 -7.540 -12.599 1.00 91.75 108 LEU A O 1
ATOM 877 N N . LEU A 1 109 ? 7.370 -8.029 -12.961 1.00 90.31 109 LEU A N 1
ATOM 878 C CA . LEU A 1 109 ? 7.585 -9.444 -13.242 1.00 90.31 109 LEU A CA 1
ATOM 879 C C . LEU A 1 109 ? 8.379 -9.653 -14.541 1.00 90.31 109 LEU A C 1
ATOM 881 O O . LEU A 1 109 ? 9.345 -10.413 -14.541 1.00 90.31 109 LEU A O 1
ATOM 885 N N . ILE A 1 110 ? 8.055 -8.922 -15.615 1.00 89.31 110 ILE A N 1
ATOM 886 C CA . ILE A 1 110 ? 8.839 -8.947 -16.868 1.00 89.31 110 ILE A CA 1
ATOM 887 C C . ILE A 1 110 ? 10.283 -8.508 -16.593 1.00 89.31 110 ILE A C 1
ATOM 889 O O . ILE A 1 110 ? 11.234 -9.094 -17.109 1.00 89.31 110 ILE A O 1
ATOM 893 N N . MET A 1 111 ? 10.460 -7.486 -15.753 1.00 88.06 111 MET A N 1
ATOM 894 C CA . MET A 1 111 ? 11.779 -6.990 -15.373 1.00 88.06 111 MET A CA 1
ATOM 895 C C . MET A 1 111 ? 12.602 -8.039 -14.606 1.00 88.06 111 MET A C 1
ATOM 897 O O . MET A 1 111 ? 13.808 -8.118 -14.829 1.00 88.06 111 MET A O 1
ATOM 901 N N . GLN A 1 112 ? 11.977 -8.853 -13.741 1.00 86.12 112 GLN A N 1
ATOM 902 C CA . GLN A 1 112 ? 12.656 -9.966 -13.055 1.00 86.12 112 GLN A CA 1
ATOM 903 C C . GLN A 1 112 ? 12.981 -11.138 -13.977 1.00 86.12 112 GLN A C 1
ATOM 905 O O . GLN A 1 112 ? 14.023 -11.764 -13.812 1.00 86.12 112 GLN A O 1
ATOM 910 N N . GLN A 1 113 ? 12.100 -11.445 -14.928 1.00 85.25 113 GLN A N 1
ATOM 911 C CA . GLN A 1 113 ? 12.296 -12.542 -15.879 1.00 85.25 113 GLN A CA 1
ATOM 912 C C . GLN A 1 113 ? 13.309 -12.203 -16.982 1.00 85.25 113 GLN A C 1
ATOM 914 O O . GLN A 1 113 ? 13.700 -13.081 -17.752 1.00 85.25 113 GLN A O 1
ATOM 919 N N . ALA A 1 114 ? 13.741 -10.942 -17.085 1.00 81.19 114 ALA A N 1
ATOM 920 C CA . ALA A 1 114 ? 14.737 -10.534 -18.061 1.00 81.19 114 ALA A CA 1
ATOM 921 C C . ALA A 1 114 ? 16.046 -11.332 -17.865 1.00 81.19 114 ALA A C 1
ATOM 923 O O . ALA A 1 114 ? 16.550 -11.429 -16.746 1.00 81.19 114 ALA A O 1
ATOM 924 N N . PRO A 1 115 ? 16.664 -11.848 -18.947 1.00 76.75 115 PRO A N 1
ATOM 925 C CA . PRO A 1 115 ? 17.836 -12.729 -18.859 1.00 76.75 115 PRO A CA 1
ATOM 926 C C . PRO A 1 115 ? 19.082 -12.038 -18.285 1.00 76.75 115 PRO A C 1
ATOM 928 O O . PRO A 1 115 ? 20.066 -12.689 -17.949 1.00 76.75 115 PRO A O 1
ATOM 931 N N . SER A 1 116 ? 19.068 -10.707 -18.194 1.00 77.75 116 SER A N 1
ATOM 932 C CA . SER A 1 116 ? 20.150 -9.914 -17.621 1.00 77.75 116 SER A CA 1
ATOM 933 C C . SER A 1 116 ? 19.590 -8.799 -16.747 1.00 77.75 116 SER A C 1
ATOM 935 O O . SER A 1 116 ? 18.493 -8.290 -16.985 1.00 77.75 116 SER A O 1
ATOM 937 N N . LYS A 1 117 ? 20.371 -8.396 -15.737 1.00 79.75 117 LYS A N 1
ATOM 938 C CA . LYS A 1 117 ? 19.995 -7.319 -14.818 1.00 79.75 117 LYS A CA 1
ATOM 939 C C . LYS A 1 117 ? 19.710 -6.032 -15.594 1.00 79.75 117 LYS A C 1
ATOM 941 O O . LYS A 1 117 ? 20.585 -5.503 -16.286 1.00 79.75 117 LYS A O 1
ATOM 946 N N . VAL A 1 118 ? 18.504 -5.495 -15.428 1.00 84.44 118 VAL A N 1
ATOM 947 C CA . VAL A 1 118 ? 18.096 -4.237 -16.057 1.00 84.44 118 VAL A CA 1
ATOM 948 C C . VAL A 1 118 ? 18.925 -3.081 -15.494 1.00 84.44 118 VAL A C 1
ATOM 950 O O . VAL A 1 118 ? 18.829 -2.737 -14.320 1.00 84.44 118 VAL A O 1
ATOM 953 N N . LYS A 1 119 ? 19.764 -2.478 -16.347 1.00 83.69 119 LYS A N 1
ATOM 954 C CA . LYS A 1 119 ? 20.668 -1.375 -15.968 1.00 83.69 119 LYS A CA 1
ATOM 955 C C . LYS A 1 119 ? 19.944 -0.039 -15.781 1.00 83.69 119 LYS A C 1
ATOM 957 O O . LYS A 1 119 ? 20.381 0.778 -14.982 1.00 83.69 119 LYS A O 1
ATOM 962 N N . ASN A 1 120 ? 18.861 0.182 -16.528 1.00 88.88 120 ASN A N 1
ATOM 963 C CA . ASN A 1 120 ? 18.047 1.396 -16.467 1.00 88.88 120 ASN A CA 1
ATOM 964 C C . ASN A 1 120 ? 16.573 1.021 -16.222 1.00 88.88 120 ASN A C 1
ATOM 966 O O . ASN A 1 120 ? 15.834 0.810 -17.190 1.00 88.88 120 ASN A O 1
ATOM 970 N N . PRO A 1 121 ? 16.143 0.912 -14.952 1.00 87.88 121 PRO A N 1
ATOM 971 C CA . PRO A 1 121 ? 14.792 0.468 -14.623 1.00 87.88 121 PRO A CA 1
ATOM 972 C C . PRO A 1 121 ? 13.725 1.476 -15.074 1.00 87.88 121 PRO A C 1
ATOM 974 O O . PRO A 1 121 ? 12.693 1.070 -15.602 1.00 87.88 121 PRO A O 1
ATOM 977 N N . GLY A 1 122 ? 13.987 2.785 -14.983 1.00 88.56 122 GLY A N 1
ATOM 978 C CA . GLY A 1 122 ? 13.044 3.816 -15.435 1.00 88.56 122 GLY A CA 1
ATOM 979 C C . GLY A 1 122 ? 12.793 3.774 -16.946 1.00 88.56 122 GLY A C 1
ATOM 980 O O . GLY A 1 122 ? 11.646 3.805 -17.395 1.00 88.56 122 GLY A O 1
ATOM 981 N N . GLY A 1 123 ? 13.856 3.630 -17.745 1.00 90.06 123 GLY A N 1
ATOM 982 C CA . GLY A 1 123 ? 13.735 3.460 -19.197 1.00 90.06 123 GLY A CA 1
ATOM 983 C C . GLY A 1 123 ? 13.011 2.166 -19.580 1.00 90.06 123 GLY A C 1
ATOM 984 O O . GLY A 1 123 ? 12.201 2.157 -20.509 1.00 90.06 123 GLY A O 1
ATOM 985 N N . PHE A 1 124 ? 13.256 1.091 -18.830 1.00 91.19 124 PHE A N 1
ATOM 986 C CA . PHE A 1 124 ? 12.576 -0.185 -19.020 1.00 91.19 124 PHE A CA 1
ATOM 987 C C . PHE A 1 124 ? 11.071 -0.083 -18.750 1.00 91.19 124 PHE A C 1
ATOM 989 O O . PHE A 1 124 ? 10.283 -0.503 -19.591 1.00 91.19 124 PHE A O 1
ATOM 996 N N . ILE A 1 125 ? 10.665 0.528 -17.633 1.00 91.62 125 ILE A N 1
ATOM 997 C CA . ILE A 1 125 ? 9.249 0.718 -17.275 1.00 91.62 125 ILE A CA 1
ATOM 998 C C . ILE A 1 125 ? 8.519 1.514 -18.357 1.00 91.62 125 ILE A C 1
ATOM 1000 O O . ILE A 1 125 ? 7.481 1.073 -18.846 1.00 91.62 125 ILE A O 1
ATOM 1004 N N . LYS A 1 126 ? 9.093 2.640 -18.804 1.00 91.94 126 LYS A N 1
ATOM 1005 C CA . LYS A 1 126 ? 8.515 3.448 -19.892 1.00 91.94 126 LYS A CA 1
ATOM 1006 C C . LYS A 1 126 ? 8.334 2.630 -21.171 1.00 91.94 126 LYS A C 1
ATOM 1008 O O . LYS A 1 126 ? 7.289 2.717 -21.813 1.00 91.94 126 LYS A O 1
ATOM 1013 N N . LYS A 1 127 ? 9.329 1.809 -21.526 1.00 91.00 127 LYS A N 1
ATOM 1014 C CA . LYS A 1 127 ? 9.250 0.915 -22.687 1.00 91.00 127 LYS A CA 1
ATOM 1015 C C . LYS A 1 127 ? 8.166 -0.153 -22.508 1.00 91.00 127 LYS A C 1
ATOM 1017 O O . LYS A 1 127 ? 7.380 -0.359 -23.422 1.00 91.00 127 LYS A O 1
ATOM 1022 N N . ALA A 1 128 ? 8.088 -0.796 -21.346 1.00 90.56 128 ALA A N 1
ATOM 1023 C CA . ALA A 1 128 ? 7.109 -1.846 -21.067 1.00 90.56 128 ALA A CA 1
ATOM 1024 C C . ALA A 1 128 ? 5.659 -1.333 -21.087 1.00 90.56 128 ALA A C 1
ATOM 1026 O O . ALA A 1 128 ? 4.756 -2.044 -21.530 1.00 90.56 128 ALA A O 1
ATOM 1027 N N . ILE A 1 129 ? 5.445 -0.090 -20.644 1.00 91.25 129 ILE A N 1
ATOM 1028 C CA . ILE A 1 129 ? 4.151 0.596 -20.736 1.00 91.25 129 ILE A CA 1
ATOM 1029 C C . ILE A 1 129 ? 3.823 0.904 -22.197 1.00 91.25 129 ILE A C 1
ATOM 1031 O O . ILE A 1 129 ? 2.745 0.547 -22.661 1.00 91.25 129 ILE A O 1
ATOM 1035 N N . ARG A 1 130 ? 4.762 1.512 -22.934 1.00 90.25 130 ARG A N 1
ATOM 1036 C CA . ARG A 1 130 ? 4.571 1.888 -24.343 1.00 90.25 130 ARG A CA 1
ATOM 1037 C C . ARG A 1 130 ? 4.256 0.690 -25.238 1.00 90.25 130 ARG A C 1
ATOM 1039 O O . ARG A 1 130 ? 3.366 0.776 -26.072 1.00 90.25 130 ARG A O 1
ATOM 1046 N N . GLU A 1 131 ? 4.982 -0.406 -25.056 1.00 87.75 131 GLU A N 1
ATOM 1047 C CA . GLU A 1 131 ? 4.864 -1.620 -25.874 1.00 87.75 131 GLU A CA 1
ATOM 1048 C C . GLU A 1 131 ? 3.797 -2.592 -25.337 1.00 87.75 131 GLU A C 1
ATOM 1050 O O . GLU A 1 131 ? 3.646 -3.690 -25.863 1.00 87.75 131 GLU A O 1
ATOM 1055 N N . ASN A 1 132 ? 3.086 -2.222 -24.262 1.00 86.06 132 ASN A N 1
ATOM 1056 C CA . ASN A 1 132 ? 2.091 -3.048 -23.574 1.00 86.06 132 ASN A CA 1
ATOM 1057 C C . ASN A 1 132 ? 2.537 -4.511 -23.350 1.00 86.06 132 ASN A C 1
ATOM 1059 O O . ASN A 1 132 ? 1.781 -5.456 -23.575 1.00 86.06 132 ASN A O 1
ATOM 1063 N N . LEU A 1 133 ? 3.784 -4.701 -22.905 1.00 83.62 133 LEU A N 1
ATOM 1064 C CA . LEU A 1 133 ? 4.381 -6.032 -22.753 1.00 83.62 133 LEU A CA 1
ATOM 1065 C C . LEU A 1 133 ? 3.596 -6.896 -21.752 1.00 83.62 133 LEU A C 1
ATOM 1067 O O . LEU A 1 133 ? 3.081 -6.386 -20.753 1.00 83.62 133 LEU A O 1
ATOM 1071 N N . SER A 1 134 ? 3.535 -8.202 -22.009 1.00 81.25 134 SER A N 1
ATOM 1072 C CA . SER A 1 134 ? 2.852 -9.184 -21.159 1.00 81.25 134 SER A CA 1
ATOM 1073 C C . SER A 1 134 ? 3.868 -10.017 -20.362 1.00 81.25 134 SER A C 1
ATOM 1075 O O . SER A 1 134 ? 4.919 -10.351 -20.909 1.00 81.25 134 SER A O 1
ATOM 1077 N N . PRO A 1 135 ? 3.583 -10.368 -19.093 1.00 74.88 135 PRO A N 1
ATOM 1078 C CA . PRO A 1 135 ? 4.475 -11.167 -18.247 1.00 74.88 135 PRO A CA 1
ATOM 1079 C C . PRO A 1 135 ? 4.434 -12.670 -18.535 1.00 74.88 135 PRO A C 1
ATOM 1081 O O . PRO A 1 135 ? 5.140 -13.435 -17.882 1.00 74.88 135 PRO A O 1
ATOM 1084 N N . ILE A 1 136 ? 3.572 -13.111 -19.452 1.00 71.56 136 ILE A N 1
ATOM 1085 C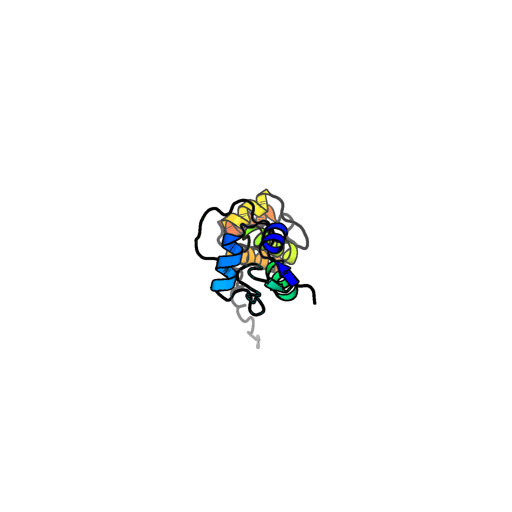 CA . ILE A 1 136 ? 3.457 -14.519 -19.818 1.00 71.56 136 ILE A CA 1
ATOM 1086 C C . ILE A 1 136 ? 4.506 -14.795 -20.900 1.00 71.56 136 ILE A C 1
ATOM 1088 O O . ILE A 1 136 ? 4.361 -14.264 -22.006 1.00 71.56 136 ILE A O 1
ATOM 1092 N N . PRO A 1 137 ? 5.541 -15.614 -20.636 1.00 57.66 137 PRO A N 1
ATOM 1093 C CA . PRO A 1 137 ? 6.338 -16.162 -21.719 1.00 57.66 137 PRO A CA 1
ATOM 1094 C C . PRO A 1 137 ? 5.402 -17.002 -22.590 1.00 57.66 137 PRO A C 1
ATOM 1096 O O . PRO A 1 137 ? 4.701 -17.883 -22.086 1.00 57.66 137 PRO A O 1
ATOM 1099 N N . THR A 1 138 ? 5.344 -16.713 -23.890 1.00 50.66 138 THR A N 1
ATOM 1100 C CA . THR A 1 138 ? 4.709 -17.621 -24.853 1.00 50.66 138 THR A CA 1
ATOM 1101 C C . THR A 1 138 ? 5.253 -19.031 -24.614 1.00 50.66 138 THR A C 1
ATOM 1103 O O . THR A 1 138 ? 6.461 -19.147 -24.379 1.00 50.66 138 THR A O 1
ATOM 1106 N N . PRO A 1 139 ? 4.403 -20.079 -24.621 1.00 43.47 139 PRO A N 1
ATOM 1107 C CA . PRO A 1 139 ? 4.849 -21.442 -24.375 1.00 43.47 139 PRO A CA 1
ATOM 1108 C C . PRO A 1 139 ? 6.070 -21.734 -25.232 1.00 43.47 139 PRO A C 1
ATOM 1110 O O . PRO A 1 139 ? 6.074 -21.443 -26.427 1.00 43.47 139 PRO A O 1
ATOM 1113 N N . ILE A 1 140 ? 7.112 -22.240 -24.584 1.00 49.31 140 ILE A N 1
ATOM 1114 C CA . ILE A 1 140 ? 8.332 -22.703 -25.230 1.00 49.31 140 ILE A CA 1
ATOM 1115 C C . ILE A 1 140 ? 7.869 -23.714 -26.283 1.00 49.31 140 ILE A C 1
ATOM 1117 O O . ILE A 1 140 ? 7.290 -24.736 -25.917 1.00 49.31 140 ILE A O 1
ATOM 1121 N N . GLU A 1 141 ? 8.036 -23.404 -27.572 1.00 45.31 141 GLU A N 1
ATOM 1122 C CA . GLU A 1 141 ? 7.887 -24.415 -28.615 1.00 45.31 141 GLU A CA 1
ATOM 1123 C C . GLU A 1 141 ? 8.825 -25.564 -28.250 1.00 45.31 141 GLU A C 1
ATOM 1125 O O . GLU A 1 141 ? 10.027 -25.376 -28.049 1.00 45.31 141 GLU A O 1
ATOM 1130 N N . ASP A 1 142 ? 8.222 -26.734 -28.076 1.00 46.12 142 ASP A N 1
ATOM 1131 C CA . ASP A 1 142 ? 8.869 -28.004 -27.818 1.00 46.12 142 ASP A CA 1
ATOM 1132 C C . ASP A 1 142 ? 9.951 -28.240 -28.884 1.00 46.12 142 ASP A C 1
ATOM 1134 O O . ASP A 1 142 ? 9.677 -28.682 -29.996 1.00 46.12 142 ASP A O 1
ATOM 1138 N N . ILE A 1 143 ? 11.213 -27.939 -28.565 1.00 47.91 143 ILE A N 1
ATOM 1139 C CA . ILE A 1 143 ? 12.365 -28.470 -29.306 1.00 47.91 143 ILE A CA 1
ATOM 1140 C C . ILE A 1 143 ? 12.605 -29.915 -28.857 1.00 47.91 143 ILE A C 1
ATOM 1142 O O . ILE A 1 143 ? 13.659 -30.275 -28.339 1.00 47.91 143 ILE A O 1
ATOM 1146 N N . GLY A 1 144 ? 11.580 -30.738 -29.062 1.00 52.22 144 GLY A N 1
ATOM 1147 C CA . GLY A 1 144 ? 11.583 -32.186 -28.978 1.00 52.22 144 GLY A CA 1
ATOM 1148 C C . GLY A 1 144 ? 11.407 -32.790 -30.368 1.00 52.22 144 GLY A C 1
ATOM 1149 O O . GLY A 1 144 ? 10.428 -33.474 -30.641 1.00 52.22 144 GLY A O 1
ATOM 1150 N N . GLN A 1 145 ? 12.375 -32.582 -31.265 1.00 42.59 145 GLN A N 1
ATOM 1151 C CA . GLN A 1 145 ? 12.563 -33.479 -32.409 1.00 42.59 145 GLN A CA 1
ATOM 1152 C C . GLN A 1 145 ? 13.972 -34.057 -32.395 1.00 42.59 145 GLN A C 1
ATOM 1154 O O . GLN A 1 145 ? 14.929 -33.511 -32.944 1.00 42.59 145 GLN A O 1
ATOM 1159 N N . THR A 1 146 ? 14.049 -35.210 -31.734 1.00 50.19 146 THR A N 1
ATOM 1160 C CA . THR A 1 146 ? 14.972 -36.307 -32.005 1.00 50.19 146 THR A CA 1
ATOM 1161 C C . THR A 1 146 ? 15.242 -36.410 -33.505 1.00 50.19 146 THR A C 1
ATOM 1163 O O . THR A 1 146 ? 14.362 -36.780 -34.282 1.00 50.19 146 THR A O 1
ATOM 1166 N N . ARG A 1 147 ? 16.470 -36.091 -33.919 1.00 45.75 147 ARG A N 1
ATOM 1167 C CA . ARG A 1 147 ? 16.987 -36.570 -35.198 1.00 45.75 147 ARG A CA 1
ATOM 1168 C C . ARG A 1 147 ? 17.467 -38.004 -34.998 1.00 45.75 147 ARG A C 1
ATOM 1170 O O . ARG A 1 147 ? 18.329 -38.252 -34.157 1.00 45.75 147 ARG A O 1
ATOM 1177 N N . VAL A 1 148 ? 16.791 -38.886 -35.730 1.00 57.69 148 VAL A N 1
ATOM 1178 C CA . VAL A 1 148 ? 17.142 -40.271 -36.077 1.00 57.69 148 VAL A CA 1
ATOM 1179 C C . VAL A 1 148 ? 18.600 -40.445 -36.479 1.00 57.69 148 VAL A C 1
ATOM 1181 O O . VAL A 1 148 ? 19.149 -39.516 -37.116 1.00 57.69 148 VAL A O 1
#

Foldseek 3Di:
DDKDALVVLCVVQVHDSVVSVVCVVVCLQVPKDAPDPVRGIIGDPVSSVVVVVDDDDPDPDDDDDDDVPPPQLVLLQVLLCVLVVDGDDPLQSVLLVVVTNVLSNQLSLLCNVPPDHDPDSSVSSVVCVVVVDGNDDDPDPPPPDDDD

Secondary structure (DSSP, 8-state):
--EEEHHHHHHHHT--HHHHHHHHHTT--TT-EEEETTTEEEEEHHHHHTTTTS---S-------------HHHHHHHHHHHHHSSPPPHHHHHHHHHH-HHHHHHHHHHHHHSSS--S-HHHHHHHHHHTT--SSPPP---------